Protein AF-A0A2N0PWG5-F1 (afdb_monomer)

Radius of gyration: 35.96 Å; Cα contacts (8 Å, |Δi|>4): 85; chains: 1; bounding box: 76×93×32 Å

Mean predicted aligned error: 18.16 Å

Secondary structure (DSSP, 8-state):
-----S---HHHHHHHHHHHHHHHHHHHHHS----EEEEE-TTT--EEEEEHHHH--PPTTTTSGGG-----S--SPPPPHHHHHHHHHHHHHHHH-GGG---HHHHHHHHHHHHHTTSS-GGG---HHHHHHHHHHHHHHHHHHHHHHHHHHTT-

Nearest PDB structures (foldseek):
  9c3i-assembly1_S  TM=2.942E-01  e=3.162E+00  Homo sapiens
  5ofa-assembly1_B  TM=2.239E-01  e=2.781E+00  Homo sapiens

Foldseek 3Di:
DPDDDDDPDVVVVVVVVVVVVVVVVVVVVPDDPQPQDFDQDPPPRDTDRDRVCVVPVDPPCCVPPVNDDPDPPDPDDDQDPQLVVLLVVQCVQCVVPVVSRDQLVNSLVVVVVCCVVVVDPPVNRDDSVVSVVVSVVVVVVVVVVVVVVVVVVVVD

pLDDT: mean 79.68, std 16.58, range [40.53, 97.75]

Solvent-accessible surface area (backbone atoms only — not comparable to full-atom values): 9615 Å² total; per-residue (Å²): 139,81,88,82,74,90,78,81,53,72,67,58,56,51,54,53,51,52,52,52,51,52,52,54,52,54,53,59,69,71,48,71,85,72,69,62,45,78,49,72,46,90,88,72,82,50,78,47,85,41,58,44,62,77,80,48,80,62,65,90,54,66,88,35,76,91,60,54,77,76,67,79,82,69,91,59,90,71,79,48,71,66,61,51,52,52,53,48,52,46,54,48,44,21,70,78,35,73,90,55,47,62,49,43,64,51,53,39,54,53,46,52,48,38,26,73,74,61,78,41,60,68,92,58,61,66,54,47,69,59,44,44,52,47,52,55,49,52,55,48,52,54,51,52,51,53,52,51,53,53,55,57,60,77,75,110

Organism: NCBI:txid588596

Structure (mmCIF, N/CA/C/O backbone):
data_AF-A0A2N0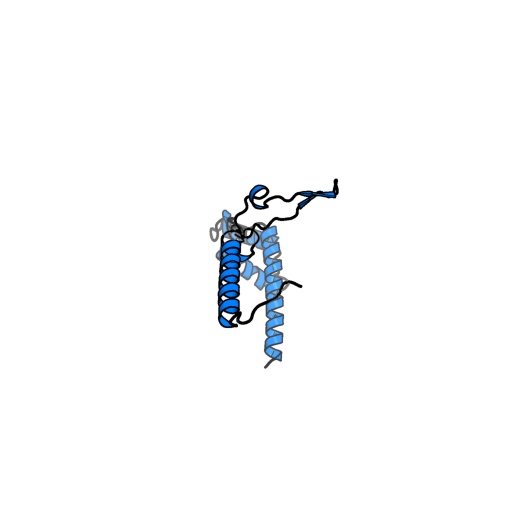PWG5-F1
#
_entry.id   AF-A0A2N0PWG5-F1
#
loop_
_atom_site.group_PDB
_atom_site.id
_atom_site.type_symbol
_atom_site.label_atom_id
_atom_site.label_alt_id
_atom_site.label_comp_id
_atom_site.label_asym_id
_atom_site.label_entity_id
_atom_site.label_seq_id
_atom_site.pdbx_PDB_ins_code
_atom_site.Cartn_x
_atom_site.Cartn_y
_atom_site.Cartn_z
_atom_site.occupancy
_atom_site.B_iso_or_equiv
_atom_site.auth_seq_id
_atom_site.auth_comp_id
_atom_site.auth_asym_id
_atom_site.auth_atom_id
_atom_site.pdbx_PDB_model_num
ATOM 1 N N . GLY A 1 1 ? 49.469 75.740 -4.454 1.00 40.78 1 GLY A N 1
ATOM 2 C CA . GLY A 1 1 ? 50.695 75.490 -3.688 1.00 40.78 1 GLY A CA 1
ATOM 3 C C . GLY A 1 1 ? 50.375 75.665 -2.229 1.00 40.78 1 GLY A C 1
ATOM 4 O O . GLY A 1 1 ? 50.130 76.785 -1.815 1.00 40.78 1 GLY A O 1
ATOM 5 N N . ILE A 1 2 ? 50.298 74.550 -1.509 1.00 43.41 2 ILE A N 1
ATOM 6 C CA . ILE A 1 2 ? 50.500 74.474 -0.063 1.00 43.41 2 ILE A CA 1
ATOM 7 C C . ILE A 1 2 ? 51.856 73.775 0.050 1.00 43.41 2 ILE A C 1
ATOM 9 O O . ILE A 1 2 ? 52.044 72.720 -0.557 1.00 43.41 2 ILE A O 1
ATOM 13 N N . GLU A 1 3 ? 52.824 74.417 0.690 1.00 40.53 3 GLU A N 1
ATOM 14 C CA . GLU A 1 3 ? 54.191 73.913 0.816 1.00 40.53 3 GLU A CA 1
ATOM 15 C C . GLU A 1 3 ? 54.221 72.755 1.820 1.00 40.53 3 GLU A C 1
ATOM 17 O O . GLU A 1 3 ? 53.940 72.945 3.002 1.00 40.53 3 GLU A O 1
ATOM 22 N N . LEU A 1 4 ? 54.545 71.544 1.358 1.00 48.62 4 LEU A N 1
ATOM 23 C CA . LEU A 1 4 ? 54.766 70.400 2.241 1.00 48.62 4 LEU A CA 1
ATOM 24 C C . LEU A 1 4 ? 56.249 70.333 2.608 1.00 48.62 4 LEU A C 1
ATOM 26 O O . LEU A 1 4 ? 57.096 69.880 1.838 1.00 48.62 4 LEU A O 1
ATOM 30 N N . ASN A 1 5 ? 56.532 70.845 3.802 1.00 50.59 5 ASN A N 1
ATOM 31 C CA . ASN A 1 5 ? 57.793 70.703 4.513 1.00 50.59 5 ASN A CA 1
ATOM 32 C C . ASN A 1 5 ? 58.100 69.213 4.770 1.00 50.59 5 ASN A C 1
ATOM 34 O O . ASN A 1 5 ? 57.204 68.402 5.000 1.00 50.59 5 ASN A O 1
ATOM 38 N N . GLY A 1 6 ? 59.381 68.857 4.704 1.00 54.62 6 GLY A N 1
ATOM 39 C CA . GLY A 1 6 ? 59.865 67.487 4.779 1.00 54.62 6 GLY A CA 1
ATOM 40 C C . GLY A 1 6 ? 59.578 66.789 6.111 1.00 54.62 6 GLY A C 1
ATOM 41 O O . GLY A 1 6 ? 59.698 67.381 7.182 1.00 54.62 6 GLY A O 1
ATOM 42 N N . LYS A 1 7 ? 59.345 65.473 5.983 1.00 58.28 7 LYS A N 1
ATOM 43 C CA . LYS A 1 7 ? 59.112 64.438 7.010 1.00 58.28 7 LYS A CA 1
ATOM 44 C C . LYS A 1 7 ? 57.651 64.216 7.414 1.00 58.28 7 LYS A C 1
ATOM 46 O O . LYS A 1 7 ? 57.307 64.338 8.581 1.00 58.28 7 LYS A O 1
ATOM 51 N N . GLU A 1 8 ? 56.845 63.696 6.494 1.00 57.09 8 GLU A N 1
ATOM 52 C CA . GLU A 1 8 ? 55.840 62.705 6.894 1.00 57.09 8 GLU A CA 1
ATOM 53 C C . GLU A 1 8 ? 56.506 61.329 6.836 1.00 57.09 8 GLU A C 1
ATOM 55 O O . GLU A 1 8 ? 56.817 60.780 5.775 1.00 57.09 8 GLU A O 1
ATOM 60 N N . ASN A 1 9 ? 56.851 60.817 8.013 1.00 65.00 9 ASN A N 1
ATOM 61 C CA . ASN A 1 9 ? 57.484 59.519 8.165 1.00 65.00 9 ASN A CA 1
ATOM 62 C C . ASN A 1 9 ? 56.472 58.467 7.681 1.00 65.00 9 ASN A C 1
ATOM 64 O O . ASN A 1 9 ? 55.356 58.434 8.191 1.00 65.00 9 ASN A O 1
ATOM 68 N N . LYS A 1 10 ? 56.817 57.603 6.715 1.00 67.50 10 LYS A N 1
ATOM 69 C CA . LYS A 1 10 ? 55.884 56.590 6.165 1.00 67.50 10 LYS A CA 1
ATOM 70 C C . LYS A 1 10 ? 55.142 55.796 7.253 1.00 67.50 10 LYS A C 1
ATOM 72 O O . LYS A 1 10 ? 53.994 55.418 7.053 1.00 67.50 10 LYS A O 1
ATOM 77 N N . GLY A 1 11 ? 55.783 55.577 8.404 1.00 71.50 11 GLY A N 1
ATOM 78 C CA . GLY A 1 11 ? 55.169 54.923 9.561 1.00 71.50 11 GLY A CA 1
ATOM 79 C C . GLY A 1 11 ? 53.990 55.688 10.173 1.00 71.50 11 GLY A C 1
ATOM 80 O O . GLY A 1 11 ? 53.034 55.068 10.615 1.00 71.50 11 GLY A O 1
ATOM 81 N N . GLU A 1 12 ? 53.999 57.018 10.153 1.00 78.44 12 GLU A N 1
ATOM 82 C CA . GLU A 1 12 ? 52.925 57.846 10.713 1.00 78.44 12 GLU A CA 1
ATOM 83 C C . GLU A 1 12 ? 51.670 57.823 9.830 1.00 78.44 12 GLU A C 1
ATOM 85 O O . GLU A 1 12 ? 50.551 57.712 10.331 1.00 78.44 12 GLU A O 1
ATOM 90 N N . LEU A 1 13 ? 51.859 57.793 8.506 1.00 80.12 13 LEU A N 1
ATOM 91 C CA . LEU A 1 13 ? 50.783 57.549 7.541 1.00 80.12 13 LEU A CA 1
ATOM 92 C C . LEU A 1 13 ? 50.146 56.168 7.729 1.00 80.12 13 LEU A C 1
ATOM 94 O O . LEU A 1 13 ? 48.922 56.066 7.727 1.00 80.12 13 LEU A O 1
ATOM 98 N N . VAL A 1 14 ? 50.951 55.119 7.934 1.00 81.00 14 VAL A N 1
ATOM 99 C CA . VAL A 1 14 ? 50.435 53.760 8.183 1.00 81.00 14 VAL A CA 1
ATOM 100 C C . VAL A 1 14 ? 49.609 53.718 9.468 1.00 81.00 14 VAL A C 1
ATOM 102 O O . VAL A 1 14 ? 48.482 53.233 9.441 1.00 81.00 14 VAL A O 1
ATOM 105 N N . ILE A 1 15 ? 50.106 54.311 10.558 1.00 85.50 15 ILE A N 1
ATOM 106 C CA . ILE A 1 15 ? 49.380 54.366 11.836 1.00 85.50 15 ILE A CA 1
ATOM 107 C C . ILE A 1 15 ? 48.049 55.116 11.688 1.00 85.50 15 ILE A C 1
ATOM 109 O O . ILE A 1 15 ? 47.034 54.707 12.256 1.00 85.50 15 ILE A O 1
ATOM 113 N N . ASN A 1 16 ? 48.026 56.214 10.930 1.00 86.44 16 ASN A N 1
ATOM 114 C CA . ASN A 1 16 ? 46.798 56.973 10.700 1.00 86.44 16 ASN A CA 1
ATOM 115 C C . ASN A 1 16 ? 45.796 56.192 9.839 1.00 86.44 16 ASN A C 1
ATOM 117 O O . ASN A 1 16 ? 44.606 56.188 10.153 1.00 86.44 16 ASN A O 1
ATOM 121 N N . LEU A 1 17 ? 46.268 55.475 8.816 1.00 87.12 17 LEU A N 1
ATOM 122 C CA . LEU A 1 17 ? 45.427 54.603 7.994 1.00 87.12 17 LEU A CA 1
ATOM 123 C C . LEU A 1 17 ? 44.852 53.432 8.802 1.00 87.12 17 LEU A C 1
ATOM 125 O O . LEU A 1 17 ? 43.668 53.134 8.673 1.00 87.12 17 LEU A O 1
ATOM 129 N N . GLU A 1 18 ? 45.642 52.805 9.675 1.00 86.44 18 GLU A N 1
ATOM 130 C CA . GLU A 1 18 ? 45.179 51.724 10.557 1.00 86.44 18 GLU A CA 1
ATOM 131 C C . GLU A 1 18 ? 44.139 52.211 11.567 1.00 86.44 18 GLU A C 1
ATOM 133 O O . GLU A 1 18 ? 43.126 51.545 11.793 1.00 86.44 18 GLU A O 1
ATOM 138 N N . LYS A 1 19 ? 44.342 53.399 12.149 1.00 90.19 19 LYS A N 1
ATOM 139 C CA . LYS A 1 19 ? 43.347 54.023 13.032 1.00 90.19 19 LYS A CA 1
ATOM 140 C C . LYS A 1 19 ? 42.032 54.269 12.302 1.00 90.19 19 LYS A C 1
ATOM 142 O O . LYS A 1 19 ? 40.975 53.995 12.868 1.00 90.19 19 LYS A O 1
ATOM 147 N N . GLU A 1 20 ? 42.086 54.749 11.065 1.00 89.38 20 GLU A N 1
ATOM 148 C CA . GLU A 1 20 ? 40.875 55.048 10.305 1.00 89.38 20 GLU A CA 1
ATOM 149 C C . GLU A 1 20 ? 40.167 53.789 9.802 1.00 89.38 20 GLU A C 1
ATOM 151 O O . GLU A 1 20 ? 38.939 53.715 9.860 1.00 89.38 20 GLU A O 1
ATOM 156 N N . LEU A 1 21 ? 40.925 52.750 9.440 1.00 85.06 21 LEU A N 1
ATOM 157 C CA . LEU A 1 21 ? 40.377 51.434 9.124 1.00 85.06 21 LEU A CA 1
ATOM 158 C C . LEU A 1 21 ? 39.669 50.815 10.337 1.00 85.06 21 LEU A C 1
ATOM 160 O O . LEU A 1 21 ? 38.553 50.317 10.205 1.00 85.06 21 LEU A O 1
ATOM 164 N N . ASN A 1 22 ? 40.261 50.904 11.531 1.00 85.06 22 ASN A N 1
ATOM 165 C CA . ASN A 1 22 ? 39.638 50.399 12.756 1.00 85.06 22 ASN A CA 1
ATOM 166 C C . ASN A 1 22 ? 38.362 51.169 13.120 1.00 85.06 22 ASN A C 1
ATOM 168 O O . ASN A 1 22 ? 37.370 50.558 13.516 1.00 85.06 22 ASN A O 1
ATOM 172 N N . LYS A 1 23 ? 38.339 52.496 12.931 1.00 85.06 23 LYS A N 1
ATOM 173 C CA . LYS A 1 23 ? 37.104 53.278 13.097 1.00 85.06 23 LYS A CA 1
ATOM 174 C C . LYS A 1 23 ? 36.023 52.846 12.106 1.00 85.06 23 LYS A C 1
ATOM 176 O O . LYS A 1 23 ? 34.866 52.745 12.499 1.00 85.06 23 LYS A O 1
ATOM 181 N N . GLU A 1 24 ? 36.368 52.589 10.844 1.00 78.88 24 GLU A N 1
ATOM 182 C CA . GLU A 1 24 ? 35.420 52.102 9.831 1.00 78.88 24 GLU A CA 1
ATOM 183 C C . GLU A 1 24 ? 34.836 50.733 10.205 1.00 78.88 24 GLU A C 1
ATOM 185 O O . GLU A 1 24 ? 33.627 50.525 10.102 1.00 78.88 24 GLU A O 1
ATOM 190 N N . VAL A 1 25 ? 35.685 49.810 10.670 1.00 77.81 25 VAL A N 1
ATOM 191 C CA . VAL A 1 25 ? 35.271 48.471 11.114 1.00 77.81 25 VAL A CA 1
ATOM 192 C C . VAL A 1 25 ? 34.298 48.565 12.287 1.00 77.81 25 VAL A C 1
ATOM 194 O O . VAL A 1 25 ? 33.244 47.932 12.249 1.00 77.81 25 VAL A O 1
ATOM 197 N N . GLU A 1 26 ? 34.587 49.396 13.290 1.00 76.00 26 GLU A N 1
ATOM 198 C CA . GLU A 1 26 ? 33.692 49.563 14.440 1.00 76.00 26 GLU A CA 1
ATOM 199 C C . GLU A 1 26 ? 32.378 50.272 14.068 1.00 76.00 26 GLU A C 1
ATOM 201 O O . GLU A 1 26 ? 31.322 49.883 14.568 1.00 76.00 26 GLU A O 1
ATOM 206 N N . ARG A 1 27 ? 32.381 51.224 13.117 1.00 71.06 27 ARG A N 1
ATOM 207 C CA . ARG A 1 27 ? 31.125 51.791 12.584 1.00 71.06 27 ARG A CA 1
ATOM 208 C C . ARG A 1 27 ? 30.267 50.733 11.890 1.00 71.06 27 ARG A C 1
ATOM 210 O O . ARG A 1 27 ? 29.064 50.686 12.118 1.00 71.06 27 ARG A O 1
ATOM 217 N N . LYS A 1 28 ? 30.872 49.850 11.091 1.00 65.12 28 LYS A N 1
ATOM 218 C CA . LYS A 1 28 ? 30.151 48.756 10.412 1.00 65.12 28 LYS A CA 1
ATOM 219 C C . LYS A 1 28 ? 29.656 47.665 11.361 1.00 65.12 28 LYS A C 1
ATOM 221 O O . LYS A 1 28 ? 28.709 46.968 11.030 1.00 65.12 28 LYS A O 1
ATOM 226 N N . LYS A 1 29 ? 30.281 47.515 12.528 1.00 63.75 29 LYS A N 1
ATOM 227 C CA . LYS A 1 29 ? 29.881 46.554 13.566 1.00 63.75 29 LYS A CA 1
ATOM 228 C C . LYS A 1 29 ? 28.681 47.038 14.386 1.00 63.75 29 LYS A C 1
ATOM 230 O O . LYS A 1 29 ? 27.940 46.218 14.922 1.00 63.75 29 LYS A O 1
ATOM 235 N N . LEU A 1 30 ? 28.510 48.359 14.490 1.00 53.59 30 LEU A N 1
ATOM 236 C CA . LEU A 1 30 ? 27.404 49.016 15.194 1.00 53.59 30 LEU A CA 1
ATOM 237 C C . LEU A 1 30 ? 26.169 49.246 14.316 1.00 53.59 30 LEU A C 1
ATOM 239 O O . LEU A 1 30 ? 25.075 49.378 14.855 1.00 53.59 30 LEU A O 1
ATOM 243 N N . GLU A 1 31 ? 26.323 49.256 12.994 1.00 52.75 31 GLU A N 1
ATOM 244 C CA . GLU A 1 31 ? 25.198 49.214 12.063 1.00 52.75 31 GLU A CA 1
ATOM 245 C C . GLU A 1 31 ? 24.773 47.749 11.883 1.00 52.75 31 GLU A C 1
ATOM 247 O O . GLU A 1 31 ? 25.449 47.010 11.162 1.00 52.75 31 GLU A O 1
ATOM 252 N N . PRO A 1 32 ? 23.685 47.266 12.521 1.00 54.38 32 PRO A N 1
ATOM 253 C CA . PRO A 1 32 ? 23.144 45.971 12.140 1.00 54.38 32 PRO A CA 1
ATOM 254 C C . PRO A 1 32 ? 22.854 46.036 10.643 1.00 54.38 32 PRO A C 1
ATOM 256 O O . PRO A 1 32 ? 22.245 47.007 10.195 1.00 54.38 32 PRO A O 1
ATOM 259 N N . GLU A 1 33 ? 23.287 45.033 9.874 1.00 53.91 33 GLU A N 1
ATOM 260 C CA . GLU A 1 33 ? 22.919 44.882 8.465 1.00 53.91 33 GLU A CA 1
ATOM 261 C C . GLU A 1 33 ? 21.388 44.861 8.369 1.00 53.91 33 GLU A C 1
ATOM 263 O O . GLU A 1 33 ? 20.723 43.82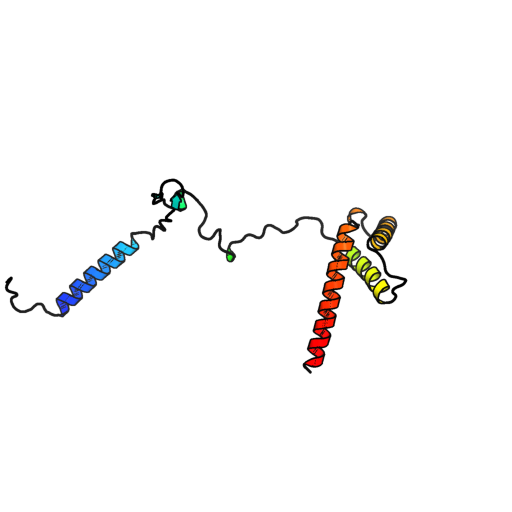7 8.478 1.00 53.91 33 GLU A O 1
ATOM 268 N N . ARG A 1 34 ? 20.793 46.048 8.248 1.00 51.84 34 ARG A N 1
ATOM 269 C CA . ARG A 1 34 ? 19.372 46.225 8.037 1.00 51.84 34 ARG A CA 1
ATOM 270 C C . ARG A 1 34 ? 19.160 45.740 6.621 1.00 51.84 34 ARG A C 1
ATOM 272 O O . ARG A 1 34 ? 19.483 46.437 5.661 1.00 51.84 34 ARG A O 1
ATOM 279 N N . ILE A 1 35 ? 18.660 44.517 6.492 1.00 50.84 35 ILE A N 1
ATOM 280 C CA . ILE A 1 35 ? 18.144 44.011 5.227 1.00 50.84 35 ILE A CA 1
ATOM 281 C C . ILE A 1 35 ? 16.914 44.866 4.909 1.00 50.84 35 ILE A C 1
ATOM 283 O O . ILE A 1 35 ? 15.785 44.531 5.262 1.00 50.84 35 ILE A O 1
ATOM 287 N N . VAL A 1 36 ? 17.145 46.030 4.303 1.00 50.62 36 VAL A N 1
ATOM 288 C CA . VAL A 1 36 ? 16.088 46.874 3.756 1.00 50.62 36 VAL A CA 1
ATOM 289 C C . VAL A 1 36 ? 15.613 46.161 2.502 1.00 50.62 36 VAL A C 1
ATOM 291 O O . VAL A 1 36 ? 16.205 46.290 1.430 1.00 50.62 36 VAL A O 1
ATOM 294 N N . GLY A 1 37 ? 14.576 45.344 2.650 1.00 55.53 37 GLY A N 1
ATOM 295 C CA . GLY A 1 37 ? 13.868 44.802 1.503 1.00 55.53 37 GLY A CA 1
ATOM 296 C C . GLY A 1 37 ? 13.222 45.954 0.752 1.00 55.53 37 GLY A C 1
ATOM 297 O O . GLY A 1 37 ? 12.494 46.760 1.329 1.00 55.53 37 GLY A O 1
ATOM 298 N N . VAL A 1 38 ? 13.517 46.057 -0.537 1.00 54.12 38 VAL A N 1
ATOM 299 C CA . VAL A 1 38 ? 12.832 47.001 -1.411 1.00 54.12 38 VAL A CA 1
ATOM 300 C C . VAL A 1 38 ? 11.517 46.354 -1.831 1.00 54.12 38 VAL A C 1
ATOM 302 O O . VAL A 1 38 ? 11.520 45.407 -2.616 1.00 54.12 38 VAL A O 1
ATOM 305 N N . LEU A 1 39 ? 10.399 46.845 -1.294 1.00 53.94 39 LEU A N 1
ATOM 306 C CA . LEU A 1 39 ? 9.072 46.503 -1.795 1.00 53.94 39 LEU A CA 1
ATOM 307 C C . LEU A 1 39 ? 8.706 47.526 -2.876 1.00 53.94 39 LEU A C 1
ATOM 309 O O . LEU A 1 39 ? 8.676 48.730 -2.615 1.00 53.94 39 LEU A O 1
ATOM 313 N N . VAL A 1 40 ? 8.469 47.058 -4.100 1.00 55.69 40 VAL A N 1
ATOM 314 C CA . VAL A 1 40 ? 8.021 47.916 -5.202 1.00 55.69 40 VAL A CA 1
ATOM 315 C C . VAL A 1 40 ? 6.503 47.819 -5.285 1.00 55.69 40 VAL A C 1
ATOM 317 O O . VAL A 1 40 ? 5.972 46.749 -5.583 1.00 55.69 40 VAL A O 1
ATOM 320 N N . ASP A 1 41 ? 5.804 48.923 -5.022 1.00 52.88 41 ASP A N 1
ATOM 321 C CA . ASP A 1 41 ? 4.373 49.020 -5.306 1.00 52.88 41 ASP A CA 1
ATOM 322 C C . ASP A 1 41 ? 4.180 49.160 -6.824 1.00 52.88 41 ASP A C 1
ATOM 324 O O . ASP A 1 41 ? 4.552 50.168 -7.433 1.00 52.88 41 ASP A O 1
ATOM 328 N N . VAL A 1 42 ? 3.614 48.119 -7.440 1.00 58.50 42 VAL A N 1
ATOM 329 C CA . VAL A 1 42 ? 3.400 48.007 -8.892 1.00 58.50 42 VAL A CA 1
ATOM 330 C C . VAL A 1 42 ? 2.430 49.076 -9.415 1.00 58.50 42 VAL A C 1
ATOM 332 O O . VAL A 1 42 ? 2.399 49.335 -10.616 1.00 58.50 42 VAL A O 1
ATOM 335 N N . THR A 1 43 ? 1.664 49.736 -8.541 1.00 55.00 43 THR A N 1
ATOM 336 C CA . THR A 1 43 ? 0.638 50.703 -8.954 1.00 55.00 43 THR A CA 1
ATOM 337 C C . THR A 1 43 ? 1.094 52.161 -8.948 1.00 55.00 43 THR A C 1
ATOM 339 O O . THR A 1 43 ? 0.503 52.961 -9.670 1.00 55.00 43 THR A O 1
ATOM 342 N N . ASN A 1 44 ? 2.154 52.519 -8.209 1.00 59.38 44 ASN A N 1
ATOM 343 C CA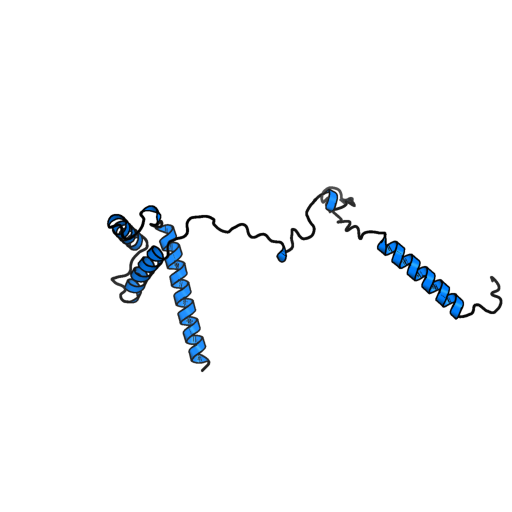 . ASN A 1 44 ? 2.533 53.929 -8.029 1.00 59.38 44 ASN A CA 1
ATOM 344 C C . ASN A 1 44 ? 4.031 54.242 -8.200 1.00 59.38 44 ASN A C 1
ATOM 346 O O . ASN A 1 44 ? 4.465 55.355 -7.911 1.00 59.38 44 ASN A O 1
ATOM 350 N N . SER A 1 45 ? 4.836 53.283 -8.678 1.00 55.38 45 SER A N 1
ATOM 351 C CA . SER A 1 45 ? 6.281 53.449 -8.949 1.00 55.38 45 SER A CA 1
ATOM 352 C C . SER A 1 45 ? 7.097 54.033 -7.779 1.00 55.38 45 SER A C 1
ATOM 354 O O . SER A 1 45 ? 8.173 54.596 -7.985 1.00 55.38 45 SER A O 1
ATOM 356 N N . GLN A 1 46 ? 6.598 53.922 -6.546 1.00 55.41 46 GLN A N 1
ATOM 357 C CA . GLN A 1 46 ? 7.230 54.482 -5.357 1.00 55.41 46 GLN A CA 1
ATOM 358 C C . GLN A 1 46 ? 7.982 53.384 -4.608 1.00 55.41 46 GLN A C 1
ATOM 360 O O . GLN A 1 46 ? 7.409 52.387 -4.172 1.00 55.41 46 GLN A O 1
ATOM 365 N N . THR A 1 47 ? 9.292 53.574 -4.467 1.00 52.62 47 THR A N 1
ATOM 366 C CA . THR A 1 47 ? 10.169 52.677 -3.713 1.00 52.62 47 THR A CA 1
ATOM 367 C C . THR A 1 47 ? 9.989 52.939 -2.221 1.00 52.62 47 THR A C 1
ATOM 369 O O . THR A 1 47 ? 10.555 53.895 -1.685 1.00 52.62 47 THR A O 1
ATOM 372 N N . ILE A 1 48 ? 9.220 52.095 -1.534 1.00 59.00 48 ILE A N 1
ATOM 373 C CA . ILE A 1 48 ? 9.081 52.170 -0.077 1.00 59.00 48 ILE A CA 1
ATOM 374 C C . ILE A 1 48 ? 10.241 51.387 0.541 1.00 59.00 48 ILE A C 1
ATOM 376 O O . ILE A 1 48 ? 10.355 50.171 0.387 1.00 59.00 48 ILE A O 1
ATOM 380 N N . ARG A 1 49 ? 11.136 52.094 1.239 1.00 58.06 49 ARG A N 1
ATOM 381 C CA . ARG A 1 49 ? 12.134 51.461 2.107 1.00 58.06 49 ARG A CA 1
ATOM 382 C C . ARG A 1 49 ? 11.429 51.058 3.398 1.00 58.06 49 ARG A C 1
ATOM 384 O O . ARG A 1 49 ? 11.220 51.903 4.261 1.00 58.06 49 ARG A O 1
ATOM 391 N N . CYS A 1 50 ? 11.049 49.794 3.520 1.00 60.56 50 CYS A N 1
ATOM 392 C CA . CYS A 1 50 ? 10.461 49.245 4.738 1.00 60.56 50 CYS A CA 1
ATOM 393 C C . CYS A 1 50 ? 11.399 48.211 5.364 1.00 60.56 50 CYS A C 1
ATOM 395 O O . CYS A 1 50 ? 12.069 47.450 4.661 1.00 60.56 50 CYS A O 1
ATOM 397 N N . ASP A 1 51 ? 11.446 48.176 6.694 1.00 63.19 51 ASP A N 1
ATOM 398 C CA . ASP A 1 51 ? 12.106 47.088 7.407 1.00 63.19 51 ASP A CA 1
ATOM 399 C C . ASP A 1 51 ? 11.232 45.836 7.251 1.00 63.19 51 ASP A C 1
ATOM 401 O O . ASP A 1 51 ? 10.091 45.789 7.711 1.00 63.19 51 ASP A O 1
ATOM 405 N N . VAL A 1 52 ? 11.739 44.818 6.552 1.00 61.72 52 VAL A N 1
ATOM 406 C CA . VAL A 1 52 ? 10.982 43.585 6.266 1.00 61.72 52 VAL A CA 1
ATOM 407 C C . VAL A 1 52 ? 10.524 42.910 7.559 1.00 61.72 52 VAL A C 1
ATOM 409 O O . VAL A 1 52 ? 9.485 42.256 7.559 1.00 61.72 52 VAL A O 1
ATOM 412 N N . LYS A 1 53 ? 11.245 43.115 8.671 1.00 62.53 53 LYS A N 1
ATOM 413 C CA . LYS A 1 53 ? 10.871 42.595 9.992 1.00 62.53 53 LYS A CA 1
ATOM 414 C C . LYS A 1 53 ? 9.611 43.249 10.564 1.00 62.53 53 LYS A C 1
ATOM 416 O O . LYS A 1 53 ? 8.917 42.603 11.343 1.00 62.53 53 LYS A O 1
ATOM 421 N N . GLU A 1 54 ? 9.312 44.493 10.189 1.00 66.3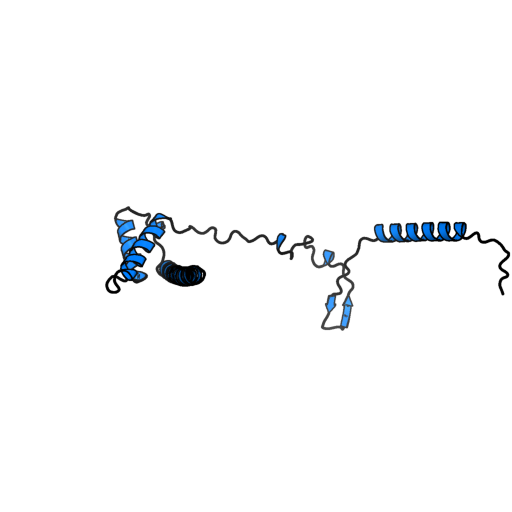1 54 GLU A N 1
ATOM 422 C CA . GLU A 1 54 ? 8.084 45.187 10.599 1.00 66.31 54 GLU A CA 1
ATOM 423 C C . GLU A 1 54 ? 6.880 44.728 9.770 1.00 66.31 54 GLU A C 1
ATOM 425 O O . GLU A 1 54 ? 5.796 44.531 10.311 1.00 66.31 54 GLU A O 1
ATOM 430 N N . VAL A 1 55 ? 7.075 44.511 8.464 1.00 67.44 55 VAL A N 1
ATOM 431 C CA . VAL A 1 55 ? 5.999 44.088 7.548 1.00 67.44 55 VAL A CA 1
ATOM 432 C C . VAL A 1 55 ? 5.688 42.594 7.692 1.00 67.44 55 VAL A C 1
ATOM 434 O O . VAL A 1 55 ? 4.532 42.179 7.634 1.00 67.44 55 VAL A O 1
ATOM 437 N N . TYR A 1 56 ? 6.719 41.777 7.912 1.00 66.25 56 TYR A N 1
ATOM 438 C CA . TYR A 1 56 ? 6.632 40.328 8.041 1.00 66.25 56 TYR A CA 1
ATOM 439 C C . TYR A 1 56 ? 7.468 39.887 9.249 1.00 66.25 56 TYR A C 1
ATOM 441 O O . TYR A 1 56 ? 8.655 39.585 9.090 1.00 66.25 56 TYR A O 1
ATOM 449 N N . PRO A 1 57 ? 6.875 39.814 10.458 1.00 71.06 57 PRO A N 1
ATOM 450 C CA . PRO A 1 57 ? 7.570 39.452 11.698 1.00 71.06 57 PRO A CA 1
ATOM 451 C C . PRO A 1 57 ? 7.834 37.941 11.764 1.00 71.06 57 PRO A C 1
ATOM 453 O O . PRO A 1 57 ? 7.393 37.220 12.659 1.00 71.06 57 PRO A O 1
ATOM 456 N N . LEU A 1 58 ? 8.511 37.430 10.746 1.00 72.81 58 LEU A N 1
ATOM 457 C CA . LEU A 1 58 ? 8.796 36.026 10.549 1.00 72.81 58 LEU A CA 1
ATOM 458 C C . LEU A 1 58 ? 10.162 35.737 11.141 1.00 72.81 58 LEU A C 1
ATOM 460 O O . LEU A 1 58 ? 11.115 36.489 10.936 1.00 72.81 58 LEU A O 1
ATOM 464 N N . GLN A 1 59 ? 10.260 34.638 11.883 1.00 73.31 59 GLN A N 1
ATOM 465 C CA . GLN A 1 59 ? 11.545 34.205 12.414 1.00 73.31 59 GLN A CA 1
ATOM 466 C C . GLN A 1 59 ? 12.521 33.990 11.254 1.00 73.31 59 GLN A C 1
ATOM 468 O O . GLN A 1 59 ? 12.157 33.426 10.214 1.00 73.31 59 GLN A O 1
ATOM 473 N N . ILE A 1 60 ? 13.758 34.459 11.436 1.00 73.81 60 ILE A N 1
ATOM 474 C CA . ILE A 1 60 ? 14.824 34.285 10.450 1.00 73.81 60 ILE A CA 1
ATOM 475 C C . ILE A 1 60 ? 14.926 32.795 10.134 1.00 73.81 60 ILE A C 1
ATOM 477 O O . ILE A 1 60 ? 15.014 31.956 11.028 1.00 73.81 60 ILE A O 1
ATOM 481 N N . GLY A 1 61 ? 14.858 32.472 8.847 1.00 77.38 61 GLY A N 1
ATOM 482 C CA . GLY A 1 61 ? 14.929 31.096 8.385 1.00 77.38 61 GLY A CA 1
ATOM 483 C C . GLY A 1 61 ? 13.596 30.352 8.294 1.00 77.38 61 GLY A C 1
ATOM 484 O O . GLY A 1 61 ? 13.639 29.157 8.027 1.00 77.38 61 GLY A O 1
ATOM 485 N N . TRP A 1 62 ? 12.425 30.997 8.432 1.00 77.75 62 TRP A N 1
ATOM 486 C CA . TRP A 1 62 ? 11.132 30.304 8.248 1.00 77.75 62 TRP A CA 1
ATOM 487 C C . TRP A 1 62 ? 10.983 29.661 6.852 1.00 77.75 62 TRP A C 1
ATOM 489 O O . TRP A 1 62 ? 10.410 28.582 6.717 1.00 77.75 62 TRP A O 1
ATOM 499 N N . ALA A 1 63 ? 11.558 30.266 5.811 1.00 80.12 63 ALA A N 1
ATOM 500 C CA . ALA A 1 63 ? 11.542 29.706 4.458 1.00 80.12 63 ALA A CA 1
ATOM 501 C C . ALA A 1 63 ? 12.695 28.721 4.171 1.00 80.12 63 ALA A C 1
ATOM 503 O O . ALA A 1 63 ? 12.770 28.177 3.068 1.00 80.12 63 ALA A O 1
ATOM 504 N N . LEU A 1 64 ? 13.608 28.489 5.124 1.00 84.88 64 LEU A N 1
ATOM 505 C CA . LEU A 1 64 ? 14.706 27.547 4.920 1.00 84.88 64 LEU A CA 1
ATOM 506 C C . LEU A 1 64 ? 14.188 26.117 5.019 1.00 84.88 64 LEU A C 1
ATOM 508 O O . LEU A 1 64 ? 13.458 25.752 5.940 1.00 84.88 64 LEU A O 1
ATOM 512 N N . LYS A 1 65 ? 14.624 25.283 4.075 1.00 81.19 65 LYS A N 1
ATOM 513 C CA . LYS A 1 65 ? 14.247 23.868 4.006 1.00 81.19 65 LYS A CA 1
ATOM 514 C C . LYS A 1 65 ? 14.615 23.100 5.279 1.00 81.19 65 LYS A C 1
ATOM 516 O O . LYS A 1 65 ? 13.880 22.205 5.676 1.00 81.19 65 LYS A O 1
ATOM 521 N N . GLU A 1 66 ? 15.714 23.469 5.933 1.00 79.06 66 GLU A N 1
ATOM 522 C CA . GLU A 1 66 ? 16.138 22.886 7.215 1.00 79.06 66 GLU A CA 1
ATOM 523 C C . GLU A 1 66 ? 15.154 23.173 8.363 1.00 79.06 66 GLU A C 1
ATOM 525 O O . GLU A 1 66 ? 14.969 22.339 9.244 1.00 79.06 66 GLU A O 1
ATOM 530 N N . ASN A 1 67 ? 14.458 24.312 8.308 1.00 78.88 67 ASN A N 1
ATOM 531 C CA . ASN A 1 67 ? 13.475 24.740 9.304 1.00 78.88 67 ASN A CA 1
ATOM 532 C C . ASN A 1 67 ? 12.040 24.372 8.903 1.00 78.88 67 ASN A C 1
ATOM 534 O O . ASN A 1 67 ? 11.082 24.692 9.616 1.00 78.88 67 ASN A O 1
ATOM 538 N N . GLN A 1 68 ? 11.870 23.683 7.769 1.00 79.88 68 GLN A N 1
ATOM 539 C CA . GLN A 1 68 ? 10.578 23.191 7.329 1.00 79.88 68 GLN A CA 1
ATOM 540 C C . GLN A 1 68 ? 10.090 22.113 8.299 1.00 79.88 68 GLN A C 1
ATOM 542 O O . GLN A 1 68 ? 10.478 20.946 8.240 1.00 79.88 68 GLN A O 1
ATOM 547 N N . LYS A 1 69 ? 9.157 22.489 9.174 1.00 76.00 69 LYS A N 1
ATOM 548 C CA . LYS A 1 69 ? 8.386 21.521 9.949 1.00 76.00 69 LYS A CA 1
ATOM 549 C C . LYS A 1 69 ? 7.432 20.823 8.988 1.00 76.00 69 LYS A C 1
ATOM 551 O O . LYS A 1 69 ? 6.369 21.350 8.668 1.00 76.00 69 LYS A O 1
ATOM 556 N N . PHE A 1 70 ? 7.800 19.635 8.512 1.00 68.81 70 PHE A N 1
ATOM 557 C CA . PHE A 1 70 ? 6.814 18.739 7.921 1.00 68.81 70 PHE A CA 1
ATOM 558 C C . PHE A 1 70 ? 5.747 18.505 8.989 1.00 68.81 70 PHE A C 1
ATOM 560 O O . PHE A 1 70 ? 6.021 17.901 1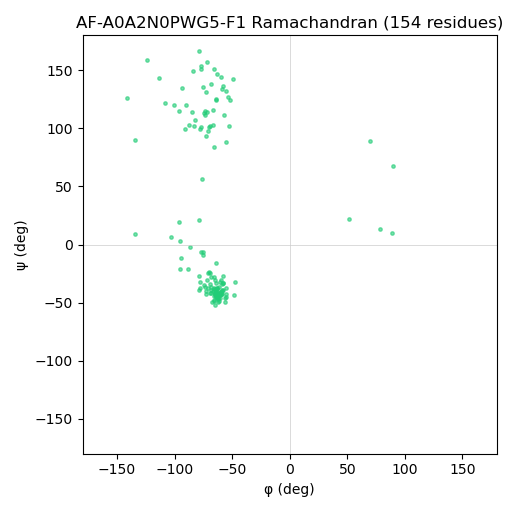0.028 1.00 68.81 70 PHE A O 1
ATOM 567 N N . GLY A 1 71 ? 4.535 19.022 8.770 1.00 62.38 71 GLY A N 1
ATOM 568 C CA . GLY A 1 71 ? 3.393 18.631 9.588 1.00 62.38 71 GLY A CA 1
ATOM 569 C C . GLY A 1 71 ? 3.351 17.105 9.647 1.00 62.38 71 GLY A C 1
ATOM 570 O O . GLY A 1 71 ? 3.699 16.450 8.660 1.00 62.38 71 GLY A O 1
ATOM 571 N N . LYS A 1 72 ? 2.991 16.529 10.801 1.00 64.00 72 LYS A N 1
ATOM 572 C CA . LYS A 1 72 ? 2.875 15.072 10.955 1.00 64.00 72 LYS A CA 1
ATOM 573 C C . LYS A 1 72 ? 1.968 14.551 9.839 1.00 64.00 72 LYS A C 1
ATOM 575 O O . LYS A 1 72 ? 0.754 14.731 9.884 1.00 64.00 72 LYS A O 1
ATOM 580 N N . LYS A 1 73 ? 2.566 13.976 8.796 1.00 61.12 73 LYS A N 1
ATOM 581 C CA . LYS A 1 73 ? 1.844 13.544 7.603 1.00 61.12 73 LYS A CA 1
ATOM 582 C C . LYS A 1 73 ? 0.992 12.344 8.014 1.00 61.12 73 LYS A C 1
ATOM 584 O O . LYS A 1 73 ? 1.520 11.252 8.196 1.00 61.12 73 LYS A O 1
ATOM 589 N N . GLY A 1 74 ? -0.302 12.585 8.220 1.00 61.06 74 GLY A N 1
ATOM 590 C CA . GLY A 1 74 ? -1.295 11.575 8.577 1.00 61.06 74 GLY A CA 1
ATOM 591 C C . GLY A 1 74 ? -1.136 11.023 9.994 1.00 61.06 74 GLY A C 1
ATOM 592 O O . GLY A 1 74 ? -0.529 9.976 10.191 1.00 61.06 74 GLY A O 1
ATOM 593 N N . ALA A 1 75 ? -1.784 11.666 10.967 1.00 57.91 75 ALA A N 1
ATOM 594 C CA . ALA A 1 75 ? -2.140 11.036 12.245 1.00 57.91 75 ALA A CA 1
ATOM 595 C C . ALA A 1 75 ? -3.396 10.138 12.119 1.00 57.91 75 ALA A C 1
ATOM 597 O O . ALA A 1 75 ? -4.085 9.887 13.099 1.00 57.91 75 ALA A O 1
ATOM 598 N N . GLY A 1 76 ? -3.731 9.702 10.899 1.00 72.44 76 GLY A N 1
ATOM 599 C CA . GLY A 1 76 ? -4.804 8.743 10.661 1.00 72.44 76 GLY A CA 1
ATOM 600 C C . GLY A 1 76 ? -4.354 7.329 11.017 1.00 72.44 76 GLY A C 1
ATOM 601 O O . GLY A 1 76 ? -3.167 7.006 10.902 1.00 72.44 76 GLY A O 1
ATOM 602 N N . LYS A 1 77 ? -5.308 6.488 11.430 1.00 82.06 77 LYS A N 1
ATOM 603 C CA . LYS A 1 77 ? -5.083 5.063 11.695 1.00 82.06 77 LYS A CA 1
ATOM 604 C C . LYS A 1 77 ? -4.406 4.426 10.476 1.00 82.06 77 LYS A C 1
ATOM 606 O O . LYS A 1 77 ? -4.873 4.572 9.345 1.00 82.06 77 LYS A O 1
ATOM 611 N N . ARG A 1 78 ? -3.256 3.789 10.699 1.00 87.12 78 ARG A N 1
ATOM 612 C CA . ARG A 1 78 ? -2.527 3.067 9.650 1.00 87.12 78 ARG A CA 1
ATOM 613 C C . ARG A 1 78 ? -3.114 1.669 9.510 1.00 87.12 78 ARG A C 1
ATOM 615 O O . ARG A 1 78 ? -3.560 1.096 10.496 1.00 87.12 78 ARG A O 1
ATOM 622 N N . MET A 1 79 ? -3.064 1.131 8.294 1.00 89.75 79 MET A N 1
ATOM 623 C CA . MET A 1 79 ? -3.379 -0.274 8.048 1.00 89.75 79 MET A CA 1
ATOM 624 C C . MET A 1 79 ? -2.442 -1.155 8.877 1.00 89.75 79 MET A C 1
ATOM 626 O O . MET A 1 79 ? -1.234 -0.899 8.918 1.00 89.75 79 MET A O 1
ATOM 630 N N . THR A 1 80 ? -2.999 -2.159 9.547 1.00 93.94 80 THR A N 1
ATOM 631 C CA . THR A 1 80 ? -2.225 -3.066 10.392 1.00 93.94 80 THR A CA 1
ATOM 632 C C . THR A 1 80 ? -1.369 -4.006 9.548 1.00 93.94 80 THR A C 1
ATOM 634 O O . THR A 1 80 ? -1.640 -4.252 8.369 1.00 93.94 80 THR A O 1
ATOM 637 N N . ASN A 1 81 ? -0.302 -4.537 10.151 1.00 94.62 81 ASN A N 1
ATOM 638 C CA . ASN A 1 81 ? 0.583 -5.487 9.472 1.00 94.62 81 ASN A CA 1
ATOM 639 C C . ASN A 1 81 ? -0.168 -6.757 9.048 1.00 94.62 81 ASN A C 1
ATOM 641 O O . ASN A 1 81 ? 0.136 -7.317 8.002 1.00 94.62 81 ASN A O 1
ATOM 645 N N . GLN A 1 82 ? -1.172 -7.167 9.824 1.00 95.44 82 GLN A N 1
ATOM 646 C CA . GLN A 1 82 ? -1.983 -8.343 9.535 1.00 95.44 82 GLN A CA 1
ATOM 647 C C . GLN A 1 82 ? -2.841 -8.158 8.280 1.00 95.44 82 GLN A C 1
ATOM 649 O O . GLN A 1 82 ? -2.762 -8.970 7.363 1.00 95.44 82 GLN A O 1
ATOM 654 N N . VAL A 1 83 ? -3.572 -7.041 8.175 1.00 96.50 83 VAL A N 1
ATOM 655 C CA . VAL A 1 83 ? -4.326 -6.706 6.954 1.00 96.50 83 VAL A CA 1
ATOM 656 C C . VAL A 1 83 ? -3.393 -6.615 5.747 1.00 96.50 83 VAL A C 1
ATOM 658 O O . VAL A 1 83 ? -3.727 -7.089 4.663 1.00 96.50 83 VAL A O 1
ATOM 661 N N . ARG A 1 84 ? -2.193 -6.047 5.924 1.00 95.81 84 ARG A N 1
ATOM 662 C CA . ARG A 1 84 ? -1.195 -5.979 4.850 1.00 95.81 84 ARG A CA 1
ATOM 663 C C . ARG A 1 84 ? -0.743 -7.367 4.385 1.00 95.81 84 ARG A C 1
ATOM 665 O O . ARG A 1 84 ? -0.643 -7.569 3.180 1.00 95.81 84 ARG A O 1
ATOM 672 N N . ALA A 1 85 ? -0.496 -8.295 5.308 1.00 96.31 85 ALA A N 1
ATOM 673 C CA . ALA A 1 85 ? -0.085 -9.661 4.988 1.00 96.31 85 ALA A CA 1
ATOM 674 C C . ALA A 1 85 ? -1.178 -10.427 4.221 1.00 96.31 85 ALA A C 1
ATOM 676 O O . ALA A 1 85 ? -0.880 -11.093 3.231 1.00 96.31 85 ALA A O 1
ATOM 677 N N . LEU A 1 86 ? -2.446 -10.270 4.615 1.00 96.75 86 LEU A N 1
ATOM 678 C CA . LEU A 1 86 ? -3.584 -10.857 3.898 1.00 96.75 86 LEU A CA 1
ATOM 679 C C . LEU A 1 86 ? -3.678 -10.327 2.459 1.00 96.75 86 LEU A C 1
ATOM 681 O O . LEU A 1 86 ? -3.751 -11.103 1.507 1.00 96.75 86 LEU A O 1
ATOM 685 N N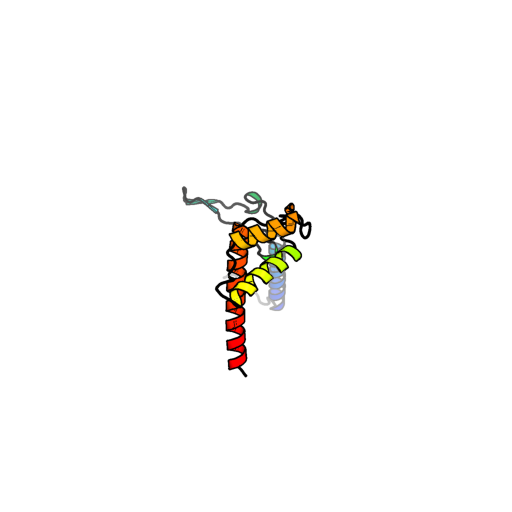 . LEU A 1 87 ? -3.594 -9.003 2.286 1.00 96.31 87 LEU A N 1
ATOM 686 C CA . LEU A 1 87 ? -3.593 -8.371 0.963 1.00 96.31 87 LEU A CA 1
ATOM 687 C C . LEU A 1 87 ? -2.446 -8.865 0.072 1.00 96.31 87 LEU A C 1
ATOM 689 O O . LEU A 1 87 ? -2.638 -9.056 -1.130 1.00 96.31 87 LEU A O 1
ATOM 693 N N . GLU A 1 88 ? -1.263 -9.077 0.646 1.00 95.94 88 GLU A N 1
ATOM 694 C CA . GLU A 1 88 ? -0.105 -9.621 -0.064 1.00 95.94 88 GLU A CA 1
ATOM 695 C C . GLU A 1 88 ? -0.349 -11.061 -0.526 1.00 95.94 88 GLU A C 1
ATOM 697 O O . GLU A 1 88 ? -0.121 -11.364 -1.698 1.00 95.94 88 GLU A O 1
ATOM 702 N N . GLY A 1 89 ? -0.929 -11.909 0.329 1.00 95.56 89 GLY A N 1
ATOM 703 C CA . GLY A 1 89 ? -1.344 -13.264 -0.041 1.00 95.56 89 GLY A CA 1
ATOM 704 C C . GLY A 1 89 ? -2.312 -13.285 -1.229 1.00 95.56 89 GLY A C 1
ATOM 705 O O . GLY A 1 89 ? -2.066 -13.978 -2.220 1.00 95.56 89 GLY A O 1
ATOM 706 N N . TYR A 1 90 ? -3.368 -12.464 -1.191 1.00 95.00 90 TYR A N 1
ATOM 707 C CA . TYR A 1 90 ? -4.329 -12.361 -2.299 1.00 95.00 90 TYR A CA 1
ATOM 708 C C . TYR A 1 90 ? -3.690 -11.822 -3.585 1.00 95.00 90 TYR A C 1
ATOM 710 O O . TYR A 1 90 ? -4.001 -12.276 -4.689 1.00 95.00 90 TYR A O 1
ATOM 718 N N . PHE A 1 91 ? -2.784 -10.850 -3.462 1.00 94.19 91 PHE A N 1
ATOM 719 C CA . PHE A 1 91 ? -2.063 -10.293 -4.603 1.00 94.19 91 PHE A CA 1
ATOM 720 C C . PHE A 1 91 ? -1.151 -11.338 -5.262 1.00 94.19 91 PHE A C 1
ATOM 722 O O . PHE A 1 91 ? -1.122 -11.452 -6.490 1.00 94.19 91 PHE A O 1
ATOM 729 N N . MET A 1 92 ? -0.443 -12.137 -4.461 1.00 92.69 92 MET A N 1
ATOM 730 C CA . MET A 1 92 ? 0.439 -13.198 -4.949 1.00 92.69 92 MET A CA 1
ATOM 731 C C . MET A 1 92 ? -0.329 -14.350 -5.603 1.00 92.69 92 MET A C 1
ATOM 733 O O . MET A 1 92 ? 0.135 -14.863 -6.622 1.00 92.69 92 MET A O 1
ATOM 737 N N . ALA A 1 93 ? -1.513 -14.710 -5.095 1.00 92.44 93 ALA A N 1
ATOM 738 C CA . ALA A 1 93 ? -2.363 -15.738 -5.703 1.00 92.44 93 ALA A CA 1
ATOM 739 C C . ALA A 1 93 ? -2.682 -15.424 -7.177 1.00 92.44 93 ALA A C 1
ATOM 741 O O . ALA A 1 93 ? -2.548 -16.289 -8.042 1.00 92.44 93 ALA A O 1
ATOM 742 N N . GLY A 1 94 ? -2.992 -14.157 -7.478 1.00 87.69 94 GLY A N 1
ATOM 743 C CA . GLY A 1 94 ? -3.227 -13.685 -8.846 1.00 87.69 94 GLY A CA 1
ATOM 744 C C . GLY A 1 94 ? -1.981 -13.616 -9.734 1.00 87.69 94 GLY A C 1
ATOM 745 O O . GLY A 1 94 ? -2.094 -13.651 -10.961 1.00 87.69 94 GLY A O 1
ATOM 746 N N . ASN A 1 95 ? -0.792 -13.494 -9.136 1.00 83.75 95 ASN A N 1
ATOM 747 C CA . ASN A 1 95 ? 0.474 -13.562 -9.868 1.00 83.75 95 ASN A CA 1
ATOM 748 C C . ASN A 1 95 ? 0.862 -15.008 -10.202 1.00 83.75 95 ASN A C 1
ATOM 750 O O . ASN A 1 95 ? 1.483 -15.229 -11.240 1.00 83.75 95 ASN A O 1
ATOM 754 N N . ALA A 1 96 ? 0.509 -15.970 -9.344 1.00 85.75 96 ALA A N 1
ATOM 755 C CA . ALA A 1 96 ? 0.722 -17.392 -9.593 1.00 85.75 96 ALA A CA 1
ATOM 756 C C . ALA A 1 96 ? -0.243 -17.929 -10.663 1.00 85.75 96 ALA A C 1
ATOM 758 O O . ALA A 1 96 ? 0.183 -18.648 -11.564 1.00 85.75 96 ALA A O 1
ATOM 759 N N . ASP A 1 97 ? -1.519 -17.533 -10.598 1.00 88.69 97 ASP A N 1
ATOM 760 C CA . ASP A 1 97 ? -2.532 -17.892 -11.587 1.00 88.69 97 ASP A CA 1
ATOM 761 C C . ASP A 1 97 ? -3.477 -16.717 -11.872 1.00 88.69 97 ASP A C 1
ATOM 763 O O . ASP A 1 97 ? -4.112 -16.156 -10.977 1.00 88.69 97 ASP A O 1
ATOM 767 N N . LYS A 1 98 ? -3.616 -16.368 -13.155 1.00 87.12 98 LYS A N 1
ATOM 768 C CA . LYS A 1 98 ? -4.464 -15.257 -13.596 1.00 87.12 98 LYS A CA 1
ATOM 769 C C . LYS A 1 98 ? -5.946 -15.509 -13.329 1.00 87.12 98 LYS A C 1
ATOM 771 O O . LYS A 1 98 ? -6.670 -14.528 -13.163 1.00 87.12 98 LYS A O 1
ATOM 776 N N . SER A 1 99 ? -6.405 -16.766 -13.290 1.00 87.88 99 SER A N 1
ATOM 777 C CA . SER A 1 99 ? -7.804 -17.065 -12.945 1.00 87.88 99 SER A CA 1
ATOM 778 C C . SER A 1 99 ? -8.113 -16.779 -11.478 1.00 87.88 99 SER A C 1
ATOM 780 O O . SER A 1 99 ? -9.255 -16.483 -11.146 1.00 87.88 99 SER A O 1
ATOM 782 N N . ASN A 1 100 ? -7.092 -16.798 -10.618 1.00 88.81 100 ASN A N 1
ATOM 783 C CA . ASN A 1 100 ? -7.203 -16.539 -9.183 1.00 88.81 100 ASN A CA 1
ATOM 784 C C . ASN A 1 100 ? -6.880 -15.079 -8.838 1.00 88.81 100 ASN A C 1
ATOM 786 O O . ASN A 1 100 ? -6.539 -14.753 -7.700 1.00 88.81 100 ASN A O 1
ATOM 790 N N . ARG A 1 101 ? -6.933 -14.173 -9.822 1.00 92.62 101 ARG A N 1
ATOM 791 C CA . ARG A 1 101 ? -6.621 -12.764 -9.607 1.00 92.62 101 ARG A CA 1
ATOM 792 C C . ARG A 1 101 ? -7.751 -12.059 -8.869 1.00 92.62 101 ARG A C 1
ATOM 794 O O . ARG A 1 101 ? -8.804 -11.791 -9.436 1.00 92.62 101 ARG A O 1
ATOM 801 N N . TYR A 1 102 ? -7.453 -11.640 -7.648 1.00 94.75 102 TYR A N 1
ATOM 802 C CA . TYR A 1 102 ? -8.360 -10.844 -6.837 1.00 94.75 102 TYR A CA 1
ATOM 803 C C . TYR A 1 102 ? -8.464 -9.407 -7.355 1.00 94.75 102 TYR A C 1
ATOM 805 O O . TYR A 1 102 ? -7.458 -8.718 -7.568 1.00 94.75 102 TYR A O 1
ATOM 813 N N . THR A 1 103 ? -9.694 -8.924 -7.514 1.00 95.94 103 THR A N 1
ATOM 814 C CA . THR A 1 103 ? -9.961 -7.489 -7.645 1.00 95.94 103 THR A CA 1
ATOM 815 C C . THR A 1 103 ? -9.923 -6.811 -6.273 1.00 95.94 103 THR A C 1
ATOM 817 O O . THR A 1 103 ? -9.984 -7.463 -5.232 1.00 95.94 103 THR A O 1
ATOM 820 N N . ALA A 1 104 ? -9.868 -5.477 -6.246 1.00 97.31 104 ALA A N 1
ATOM 821 C CA . ALA A 1 104 ? -9.931 -4.733 -4.985 1.00 97.31 104 ALA A CA 1
ATOM 822 C C . ALA A 1 104 ? -11.233 -5.005 -4.202 1.00 97.31 104 ALA A C 1
ATOM 824 O O . ALA A 1 104 ? -11.226 -4.972 -2.975 1.00 97.31 104 ALA A O 1
ATOM 825 N N . GLN A 1 105 ? -12.335 -5.293 -4.905 1.00 97.75 105 GLN A N 1
ATOM 826 C CA . GLN A 1 105 ? -13.606 -5.671 -4.283 1.00 97.75 105 GLN A CA 1
ATOM 827 C C . GLN A 1 105 ? -13.556 -7.086 -3.702 1.00 97.75 105 GLN A C 1
ATOM 829 O O . GLN A 1 105 ? -14.074 -7.302 -2.612 1.00 97.75 105 GLN A O 1
ATOM 834 N N . ASP A 1 106 ? -12.918 -8.034 -4.396 1.00 97.19 106 ASP A N 1
ATOM 835 C CA . ASP A 1 106 ? -12.738 -9.396 -3.877 1.00 97.19 106 ASP A CA 1
ATOM 836 C C . ASP A 1 106 ? -11.894 -9.384 -2.604 1.00 97.19 106 ASP A C 1
ATOM 838 O O . ASP A 1 106 ? -12.298 -9.956 -1.599 1.00 97.19 106 ASP A O 1
ATOM 842 N N . MET A 1 107 ? -10.768 -8.661 -2.617 1.00 97.38 107 MET A N 1
ATOM 843 C CA . MET A 1 107 ? -9.917 -8.511 -1.431 1.00 97.38 107 MET A CA 1
ATOM 844 C C . MET A 1 107 ? -10.679 -7.881 -0.264 1.00 97.38 107 MET A C 1
ATOM 846 O O . MET A 1 107 ? -10.515 -8.315 0.869 1.00 97.38 107 MET A O 1
ATOM 850 N N . GLN A 1 108 ? -11.524 -6.877 -0.525 1.00 97.75 108 GLN A N 1
ATOM 851 C CA . GLN A 1 108 ? -12.339 -6.285 0.533 1.00 97.75 108 GLN A CA 1
ATOM 852 C C . GLN A 1 108 ? -13.315 -7.309 1.124 1.00 97.75 108 GLN A C 1
ATOM 854 O O . GLN A 1 108 ? -13.398 -7.417 2.341 1.00 97.75 108 GLN A O 1
ATOM 859 N N . ARG A 1 109 ? -14.012 -8.080 0.280 1.00 97.62 109 ARG A N 1
ATOM 860 C CA . ARG A 1 109 ? -14.952 -9.112 0.737 1.00 97.62 109 ARG A CA 1
ATOM 861 C C . ARG A 1 109 ? -14.273 -10.184 1.580 1.00 97.62 109 ARG A C 1
ATOM 863 O O . ARG A 1 109 ? -14.833 -10.595 2.589 1.00 97.62 109 ARG A O 1
ATOM 870 N N . GLU A 1 110 ? -13.085 -10.636 1.187 1.00 97.12 110 GLU A N 1
ATOM 871 C CA . GLU A 1 110 ? -12.345 -11.613 1.992 1.00 97.12 110 GLU A CA 1
ATOM 872 C C . GLU A 1 110 ? -11.884 -11.017 3.328 1.00 97.12 110 GLU A C 1
ATOM 874 O O . GLU A 1 110 ? -12.046 -11.654 4.363 1.00 97.12 110 GLU A O 1
ATOM 879 N N . LEU A 1 111 ? -11.427 -9.760 3.351 1.00 97.44 111 LEU A N 1
ATOM 880 C CA . LEU A 1 111 ? -11.104 -9.080 4.611 1.00 97.44 111 LEU A CA 1
ATOM 881 C C . LEU A 1 111 ? -12.336 -8.902 5.512 1.00 97.44 111 LEU A C 1
ATOM 883 O O . LEU A 1 111 ? -12.237 -9.054 6.725 1.00 97.44 111 LEU A O 1
ATOM 887 N N . GLU A 1 112 ? -13.508 -8.618 4.944 1.00 97.38 112 GLU A N 1
ATOM 888 C CA . GLU A 1 112 ? -14.762 -8.557 5.702 1.00 97.38 112 GLU A CA 1
ATOM 889 C C . GLU A 1 112 ? -15.123 -9.913 6.324 1.00 97.38 112 GLU A C 1
ATOM 891 O O . GLU A 1 112 ? -15.577 -9.942 7.467 1.00 97.38 112 GLU A O 1
ATOM 896 N N . LYS A 1 113 ? -14.876 -11.031 5.625 1.00 97.19 113 LYS A N 1
ATOM 897 C CA . LYS A 1 113 ? -15.039 -12.381 6.193 1.00 97.19 113 LYS A CA 1
ATOM 898 C C . LYS A 1 113 ? -14.043 -12.640 7.323 1.00 97.19 113 LYS A C 1
ATOM 900 O O . LYS A 1 113 ? -14.474 -13.009 8.410 1.00 97.19 113 LYS A O 1
ATOM 905 N N . CYS A 1 114 ? -12.757 -12.335 7.130 1.00 96.06 114 CYS A N 1
ATOM 906 C CA . CYS A 1 114 ? -11.749 -12.426 8.196 1.00 96.06 114 CYS A CA 1
ATOM 907 C C . CYS A 1 114 ? -12.154 -11.601 9.434 1.00 96.06 114 CYS A C 1
ATOM 909 O O . CYS A 1 114 ? -11.956 -12.025 10.572 1.00 96.06 114 CYS A O 1
ATOM 911 N N . ALA A 1 115 ? -12.771 -10.431 9.235 1.00 96.50 115 ALA A N 1
ATOM 912 C CA . ALA A 1 115 ? -13.271 -9.598 10.328 1.00 96.50 115 ALA A CA 1
ATOM 913 C C . ALA A 1 115 ? -14.525 -10.171 11.015 1.00 96.50 115 ALA A C 1
ATOM 915 O O . ALA A 1 115 ? -14.751 -9.942 12.204 1.00 96.50 115 ALA A O 1
ATOM 916 N N . GLN A 1 116 ? -15.366 -10.906 10.282 1.00 96.44 116 GLN A N 1
ATOM 917 C CA . GLN A 1 116 ? -16.508 -11.635 10.844 1.00 96.44 116 GLN A CA 1
ATOM 918 C C . GLN A 1 116 ? -16.060 -12.844 11.669 1.00 96.44 116 GLN A C 1
ATOM 920 O O . GLN A 1 116 ? -16.642 -13.108 12.718 1.00 96.44 116 GLN A O 1
ATOM 925 N N . GLU A 1 117 ? -15.011 -13.530 11.221 1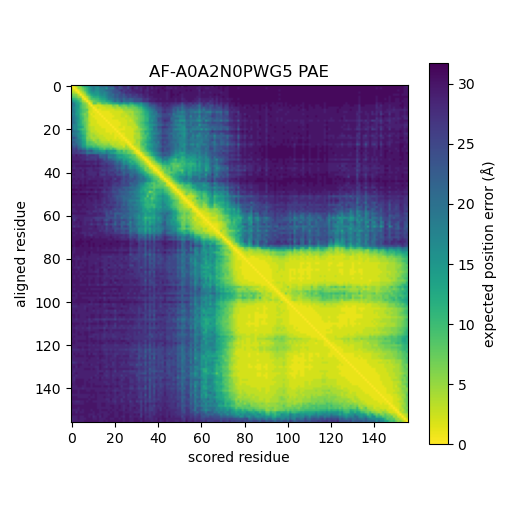.00 95.50 117 GLU A N 1
ATOM 926 C CA . GLU A 1 117 ? -14.395 -14.674 11.901 1.00 95.50 117 GLU A CA 1
ATOM 927 C C . GLU A 1 117 ? -13.545 -14.259 13.115 1.00 95.50 117 GLU A C 1
ATOM 929 O O . GLU A 1 117 ? -13.142 -15.103 13.913 1.00 95.50 117 GLU A O 1
ATOM 934 N N . GLY A 1 118 ? -13.315 -12.954 13.296 1.00 93.06 118 GLY A N 1
ATOM 935 C CA . GLY A 1 118 ? -12.540 -12.402 14.407 1.00 93.06 118 GLY A CA 1
ATOM 936 C C . GLY A 1 118 ? -11.028 -12.523 14.222 1.00 93.06 118 GLY A C 1
ATOM 937 O O . GLY A 1 118 ? -10.285 -12.314 15.178 1.00 93.06 118 GLY A O 1
ATOM 938 N N . GLU A 1 119 ? -10.567 -12.843 13.010 1.00 94.56 119 GLU A N 1
ATOM 939 C CA . GLU A 1 119 ? -9.146 -12.874 12.678 1.00 94.56 119 GLU A CA 1
ATOM 940 C C . GLU A 1 119 ? -8.565 -11.452 12.692 1.00 94.56 119 GLU A C 1
ATOM 942 O O . GLU A 1 119 ? -7.488 -11.236 13.243 1.00 94.56 119 GLU A O 1
ATOM 947 N N . ILE A 1 120 ? -9.299 -10.472 12.152 1.00 95.94 120 ILE A N 1
ATOM 948 C CA . ILE A 1 120 ? -8.935 -9.045 12.164 1.00 95.94 120 ILE A CA 1
ATOM 949 C C . ILE A 1 120 ? -10.031 -8.185 12.804 1.00 95.94 120 ILE A C 1
ATOM 951 O O . ILE A 1 120 ? -11.198 -8.569 12.850 1.00 95.94 120 ILE A O 1
ATOM 955 N N . ASP A 1 121 ? -9.670 -6.985 13.264 1.00 94.06 121 ASP A N 1
ATOM 956 C CA . ASP A 1 121 ? -10.647 -6.002 13.738 1.00 94.06 121 ASP A CA 1
ATOM 957 C C . ASP A 1 121 ? -11.493 -5.473 12.563 1.00 94.06 121 ASP A C 1
ATOM 959 O O . ASP A 1 121 ? -10.979 -5.154 11.486 1.00 94.06 121 ASP A O 1
ATOM 963 N N . LYS A 1 122 ? -12.802 -5.322 12.778 1.00 93.19 122 LYS A N 1
ATOM 964 C CA . LYS A 1 122 ? -13.728 -4.708 11.815 1.00 93.19 122 LYS A CA 1
ATOM 965 C C . LYS A 1 122 ? -13.314 -3.279 11.470 1.00 93.19 122 LYS A C 1
ATOM 967 O O . LYS A 1 122 ? -13.452 -2.868 10.320 1.00 93.19 122 LYS A O 1
ATOM 972 N N . ASP A 1 123 ? -12.746 -2.556 12.433 1.00 92.56 123 ASP A N 1
ATOM 973 C CA . ASP A 1 123 ? -12.251 -1.192 12.241 1.00 92.56 123 ASP A CA 1
ATOM 974 C C . ASP A 1 123 ? -10.906 -1.134 11.496 1.00 92.56 123 ASP A C 1
ATOM 976 O O . ASP A 1 123 ? -10.405 -0.041 11.205 1.00 92.56 123 ASP A O 1
ATOM 980 N N . ASP A 1 124 ? -10.280 -2.282 11.229 1.00 94.06 124 ASP A N 1
ATOM 981 C CA . ASP A 1 124 ? -9.050 -2.383 10.439 1.00 94.06 124 ASP A CA 1
ATOM 982 C C . ASP A 1 124 ? -9.319 -2.680 8.961 1.00 94.06 124 ASP A C 1
ATOM 984 O O . ASP A 1 124 ? -8.407 -2.532 8.141 1.00 94.06 124 ASP A O 1
ATOM 988 N N . VAL A 1 125 ? -10.555 -3.047 8.595 1.00 95.62 125 VAL A N 1
ATOM 989 C CA . VAL A 1 125 ? -10.920 -3.350 7.208 1.00 95.62 125 VAL A CA 1
ATOM 990 C C . VAL A 1 125 ? -10.827 -2.073 6.357 1.00 95.62 125 VAL A C 1
ATOM 992 O O . VAL A 1 125 ? -11.570 -1.108 6.566 1.00 95.62 125 VAL A O 1
ATOM 995 N N . PRO A 1 126 ? -9.920 -2.023 5.366 1.00 95.88 126 PRO A N 1
ATOM 996 C CA . PRO A 1 126 ? -9.732 -0.842 4.548 1.00 95.88 126 PRO A CA 1
ATOM 997 C C . PRO A 1 126 ? -10.841 -0.714 3.497 1.00 95.88 126 PRO A C 1
ATOM 999 O O . PRO A 1 126 ? -11.415 -1.686 3.010 1.00 95.88 126 PRO A O 1
ATOM 1002 N N . LYS A 1 127 ? -11.101 0.525 3.076 1.00 96.44 127 LYS A N 1
ATOM 1003 C CA . LYS A 1 127 ? -12.003 0.812 1.951 1.00 96.44 127 LYS A CA 1
ATOM 1004 C C . LYS A 1 127 ? -11.422 0.269 0.641 1.00 96.44 127 LYS A C 1
ATOM 1006 O O . LYS A 1 127 ? -10.207 0.319 0.443 1.00 96.44 127 LYS A O 1
ATOM 1011 N N . VAL A 1 128 ? -12.288 -0.101 -0.308 1.00 97.12 128 VAL A N 1
ATOM 1012 C CA . VAL A 1 128 ? -11.890 -0.529 -1.669 1.00 97.12 128 VAL A CA 1
ATOM 1013 C C . VAL A 1 128 ? -10.893 0.429 -2.321 1.00 97.12 128 VAL A C 1
ATOM 1015 O O . VAL A 1 128 ? -9.907 -0.009 -2.903 1.00 97.12 128 VAL A O 1
ATOM 1018 N N . THR A 1 129 ? -11.108 1.742 -2.205 1.00 96.56 129 THR A N 1
ATOM 1019 C CA . THR A 1 129 ? -10.218 2.754 -2.801 1.00 96.56 129 THR A CA 1
ATOM 1020 C C . THR A 1 129 ? -8.808 2.703 -2.216 1.00 96.56 129 THR A C 1
ATOM 1022 O O . THR A 1 129 ? -7.825 2.853 -2.942 1.00 96.56 129 THR A O 1
ATOM 1025 N N . THR A 1 130 ? -8.686 2.436 -0.915 1.00 95.75 130 THR A N 1
ATOM 1026 C CA . THR A 1 130 ? -7.397 2.237 -0.246 1.00 95.75 130 THR A CA 1
ATOM 1027 C C . THR A 1 130 ? -6.708 0.981 -0.767 1.00 95.75 130 THR A C 1
ATOM 1029 O O . THR A 1 130 ? -5.5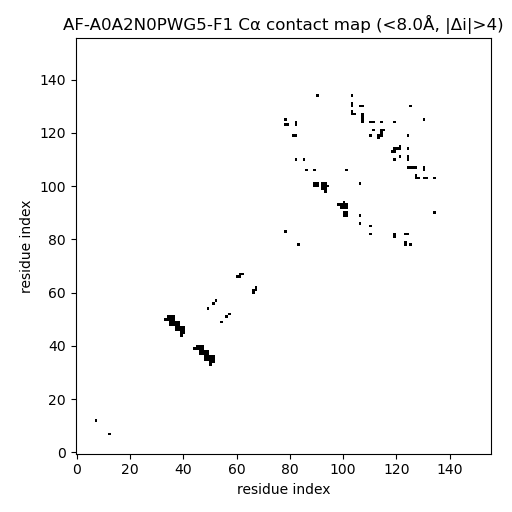20 1.038 -1.083 1.00 95.75 130 THR A O 1
ATOM 1032 N N . ILE A 1 131 ? -7.449 -0.120 -0.926 1.00 96.94 131 ILE A N 1
ATOM 1033 C CA . ILE A 1 131 ? -6.929 -1.372 -1.493 1.00 96.94 131 ILE A CA 1
ATOM 1034 C C . ILE A 1 131 ? -6.468 -1.154 -2.939 1.00 96.94 131 ILE A C 1
ATOM 1036 O O . ILE A 1 131 ? -5.365 -1.546 -3.297 1.00 96.94 131 ILE A O 1
ATOM 1040 N N . GLN A 1 132 ? -7.248 -0.462 -3.769 1.00 97.56 132 GLN A N 1
ATOM 1041 C CA . GLN A 1 132 ? -6.884 -0.170 -5.159 1.00 97.56 132 GLN A CA 1
ATOM 1042 C C . GLN A 1 132 ? -5.596 0.663 -5.264 1.00 97.56 132 GLN A C 1
ATOM 1044 O O . GLN A 1 132 ? -4.719 0.368 -6.085 1.00 97.56 132 GLN A O 1
ATOM 1049 N N . ASN A 1 133 ? -5.457 1.683 -4.415 1.00 96.12 133 ASN A N 1
ATOM 1050 C CA . ASN A 1 133 ? -4.237 2.485 -4.334 1.00 96.12 133 ASN A CA 1
ATOM 1051 C C . ASN A 1 133 ? -3.043 1.640 -3.874 1.00 96.12 133 ASN A C 1
ATOM 1053 O O . ASN A 1 133 ? -1.950 1.765 -4.428 1.00 96.12 133 ASN A O 1
ATOM 1057 N N . TRP A 1 134 ? -3.259 0.757 -2.896 1.00 96.38 134 TRP A N 1
ATOM 1058 C CA . TRP A 1 134 ? -2.246 -0.179 -2.425 1.00 96.38 134 TRP A CA 1
ATOM 1059 C C . TRP A 1 134 ? -1.812 -1.148 -3.536 1.00 96.38 134 TRP A C 1
ATOM 1061 O O . TRP A 1 134 ? -0.624 -1.204 -3.826 1.00 96.38 134 TRP A O 1
ATOM 1071 N N . ILE A 1 135 ? -2.744 -1.790 -4.255 1.00 95.69 135 ILE A N 1
ATOM 1072 C CA . ILE A 1 135 ? -2.450 -2.681 -5.396 1.00 95.69 135 ILE A CA 1
ATOM 1073 C C . ILE A 1 135 ? -1.620 -1.949 -6.454 1.00 95.69 135 ILE A C 1
ATOM 1075 O O . ILE A 1 135 ? -0.642 -2.493 -6.967 1.00 95.69 135 ILE A O 1
ATOM 1079 N N . SER A 1 136 ? -1.996 -0.711 -6.786 1.00 95.81 136 SER A N 1
ATOM 1080 C CA . SER A 1 136 ? -1.295 0.093 -7.795 1.00 95.81 136 SER A CA 1
ATOM 1081 C C . SER A 1 136 ? 0.150 0.375 -7.381 1.00 95.81 136 SER A C 1
ATOM 1083 O O . SER A 1 136 ? 1.069 0.242 -8.192 1.00 95.81 136 SER A O 1
ATOM 1085 N N . LYS A 1 137 ? 0.357 0.719 -6.104 1.00 95.31 137 LYS A N 1
ATOM 1086 C CA . LYS A 1 137 ? 1.682 0.942 -5.526 1.00 95.31 137 LYS A CA 1
ATOM 1087 C C . LYS A 1 137 ? 2.513 -0.345 -5.511 1.00 95.31 137 LYS A C 1
ATOM 1089 O O . LYS A 1 137 ? 3.608 -0.335 -6.064 1.00 95.31 137 LYS A O 1
ATOM 1094 N N . THR A 1 138 ? 1.981 -1.437 -4.965 1.00 94.06 138 THR A N 1
ATOM 1095 C CA . THR A 1 138 ? 2.664 -2.739 -4.886 1.00 94.06 138 THR A CA 1
ATOM 1096 C C . THR A 1 138 ? 3.030 -3.257 -6.278 1.00 94.06 138 THR A C 1
ATOM 1098 O O . THR A 1 138 ? 4.153 -3.686 -6.517 1.00 94.06 138 THR A O 1
ATOM 1101 N N . THR A 1 139 ? 2.126 -3.132 -7.257 1.00 93.44 139 THR A N 1
ATOM 1102 C CA . THR A 1 139 ? 2.403 -3.523 -8.651 1.00 93.44 139 THR A CA 1
ATOM 1103 C C . THR A 1 139 ? 3.575 -2.739 -9.237 1.00 93.44 139 THR A C 1
ATOM 1105 O O . THR A 1 139 ? 4.393 -3.305 -9.962 1.00 93.44 139 THR A O 1
ATOM 1108 N N . ARG A 1 140 ? 3.657 -1.433 -8.954 1.00 95.06 140 ARG 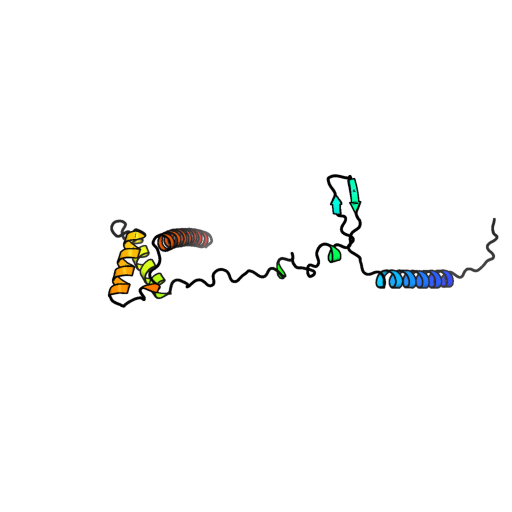A N 1
ATOM 1109 C CA . ARG A 1 140 ? 4.774 -0.600 -9.405 1.00 95.06 140 ARG A CA 1
ATOM 1110 C C . ARG A 1 140 ? 6.082 -1.036 -8.748 1.00 95.06 140 ARG A C 1
ATOM 1112 O O . ARG A 1 140 ? 7.050 -1.253 -9.467 1.00 95.06 140 ARG A O 1
ATOM 1119 N N . GLU A 1 141 ? 6.080 -1.216 -7.430 1.00 93.38 141 GLU A N 1
ATOM 1120 C CA . GLU A 1 141 ? 7.253 -1.661 -6.663 1.00 93.38 141 GLU A CA 1
ATOM 1121 C C . GLU A 1 141 ? 7.784 -3.001 -7.199 1.00 93.38 141 GLU A C 1
ATOM 1123 O O . GLU A 1 141 ? 8.960 -3.106 -7.527 1.00 93.38 141 GLU A O 1
ATOM 1128 N N . HIS A 1 142 ? 6.909 -3.977 -7.459 1.00 90.25 142 HIS A N 1
ATOM 1129 C CA . HIS A 1 142 ? 7.311 -5.260 -8.051 1.00 90.25 142 HIS A CA 1
ATOM 1130 C C . HIS A 1 142 ? 7.938 -5.120 -9.449 1.00 90.25 142 HIS A C 1
ATOM 1132 O O . HIS A 1 142 ? 8.859 -5.861 -9.795 1.00 90.25 142 HIS A O 1
ATOM 1138 N N . ARG A 1 143 ? 7.452 -4.188 -10.281 1.00 92.12 143 ARG A N 1
ATOM 1139 C CA . ARG A 1 143 ? 8.041 -3.930 -11.608 1.00 92.12 143 ARG A CA 1
ATOM 1140 C C . ARG A 1 143 ? 9.418 -3.282 -11.492 1.00 92.12 143 ARG A C 1
ATOM 1142 O O . ARG A 1 143 ? 10.323 -3.664 -12.227 1.00 92.12 143 ARG A O 1
ATOM 1149 N N . GLU A 1 144 ? 9.571 -2.324 -10.581 1.00 94.00 144 GLU A N 1
ATOM 1150 C CA . GLU A 1 144 ? 10.849 -1.663 -10.293 1.00 94.00 144 GLU A CA 1
ATOM 1151 C C . GLU A 1 144 ? 11.874 -2.666 -9.741 1.00 94.00 144 GLU A C 1
ATOM 1153 O O . GLU A 1 144 ? 13.020 -2.701 -10.191 1.00 94.00 144 GLU A O 1
ATOM 1158 N N . GLU A 1 145 ? 11.457 -3.555 -8.840 1.00 91.25 145 GLU A N 1
ATOM 1159 C CA . GLU A 1 145 ? 12.291 -4.648 -8.336 1.00 91.25 145 GLU A CA 1
ATOM 1160 C C . GLU A 1 145 ? 12.705 -5.630 -9.435 1.00 91.25 145 GLU A C 1
ATOM 1162 O O . GLU A 1 145 ? 13.863 -6.033 -9.507 1.00 91.25 145 GLU A O 1
ATOM 1167 N N . ALA A 1 146 ? 11.786 -6.015 -10.322 1.00 89.06 146 ALA A N 1
ATOM 1168 C CA . ALA A 1 146 ? 12.126 -6.892 -11.437 1.00 89.06 146 ALA A CA 1
ATOM 1169 C C . ALA A 1 146 ? 13.142 -6.228 -12.382 1.00 89.06 146 ALA A C 1
ATOM 1171 O O . ALA A 1 146 ? 14.125 -6.857 -12.772 1.00 89.06 146 ALA A O 1
ATOM 1172 N N . ALA A 1 147 ? 12.949 -4.945 -12.704 1.00 91.25 147 ALA A N 1
ATOM 1173 C CA . ALA A 1 147 ? 13.867 -4.190 -13.553 1.00 91.25 147 ALA A CA 1
ATOM 1174 C C . ALA A 1 147 ? 15.259 -4.037 -12.917 1.00 91.25 147 ALA A C 1
ATOM 1176 O O . ALA A 1 147 ? 16.271 -4.259 -13.580 1.00 91.25 147 ALA A O 1
ATOM 1177 N N . THR A 1 148 ? 15.326 -3.710 -11.625 1.00 91.50 148 THR A N 1
ATOM 1178 C CA . THR A 1 148 ? 16.601 -3.579 -10.899 1.00 91.50 148 THR A CA 1
ATOM 1179 C C . THR A 1 148 ? 17.343 -4.910 -10.793 1.00 91.50 148 THR A C 1
ATOM 1181 O O . THR A 1 148 ? 18.557 -4.938 -10.986 1.00 91.50 148 THR A O 1
ATOM 1184 N N . ARG A 1 149 ? 16.639 -6.031 -10.579 1.00 90.44 149 ARG A N 1
ATOM 1185 C CA . ARG A 1 149 ? 17.246 -7.376 -10.598 1.00 90.44 149 ARG A CA 1
ATOM 1186 C C . ARG A 1 149 ? 17.891 -7.696 -11.949 1.00 90.44 149 ARG A C 1
ATOM 1188 O O . ARG A 1 149 ? 19.008 -8.202 -11.970 1.00 90.44 149 ARG A O 1
ATOM 1195 N N . VAL A 1 150 ? 17.227 -7.361 -13.059 1.00 89.38 150 VAL A N 1
ATOM 1196 C CA . VAL A 1 150 ? 17.780 -7.546 -14.414 1.00 89.38 150 VAL A CA 1
ATOM 1197 C C . VAL A 1 150 ? 19.023 -6.680 -14.633 1.00 89.38 150 VAL A C 1
ATOM 1199 O O . VAL A 1 150 ? 20.029 -7.178 -15.130 1.00 89.38 150 VAL A O 1
ATOM 1202 N N . LEU A 1 151 ? 18.992 -5.404 -14.231 1.00 88.81 151 LEU A N 1
ATOM 1203 C CA . LEU A 1 151 ? 20.156 -4.517 -14.346 1.00 88.81 151 LEU A CA 1
ATOM 1204 C C . LEU A 1 151 ? 21.353 -5.025 -13.536 1.00 88.81 151 LEU A C 1
ATOM 1206 O O . LEU A 1 151 ? 22.469 -5.021 -14.042 1.00 88.81 151 LEU A O 1
ATOM 1210 N N . ASN A 1 152 ? 21.131 -5.494 -12.308 1.00 86.06 152 ASN A N 1
ATOM 1211 C CA . ASN A 1 152 ? 22.207 -6.018 -11.468 1.00 86.06 152 ASN A CA 1
ATOM 1212 C C . ASN A 1 152 ? 22.828 -7.296 -12.044 1.00 86.06 152 ASN A C 1
ATOM 1214 O O . ASN A 1 152 ? 24.040 -7.458 -11.964 1.00 86.06 152 ASN A O 1
ATOM 1218 N N . TYR A 1 153 ? 22.022 -8.177 -12.646 1.00 77.44 153 TYR A N 1
ATOM 1219 C CA . TYR A 1 153 ? 22.524 -9.392 -13.293 1.00 77.44 153 TYR A CA 1
ATOM 1220 C C . TYR A 1 153 ? 23.389 -9.088 -14.525 1.00 77.44 153 TYR A C 1
ATOM 1222 O O . TYR A 1 153 ? 24.403 -9.735 -14.726 1.00 77.44 153 TYR A O 1
ATOM 1230 N N . ASN A 1 154 ? 23.028 -8.075 -15.318 1.00 72.62 154 ASN A N 1
ATOM 1231 C CA . ASN A 1 154 ? 23.779 -7.691 -16.521 1.00 72.62 154 ASN A CA 1
ATOM 1232 C C . ASN A 1 154 ? 25.092 -6.932 -16.235 1.00 72.62 154 ASN A C 1
ATOM 1234 O O . ASN A 1 154 ? 25.831 -6.633 -17.169 1.00 72.62 154 ASN A O 1
ATOM 1238 N N . ASN A 1 155 ? 25.358 -6.579 -14.973 1.00 62.28 155 ASN A N 1
ATOM 1239 C CA . ASN A 1 155 ? 26.572 -5.883 -14.529 1.00 62.28 155 ASN A CA 1
ATOM 1240 C C . ASN A 1 155 ? 27.584 -6.820 -13.829 1.00 62.28 155 ASN A C 1
ATOM 1242 O O . ASN A 1 155 ? 28.568 -6.332 -13.269 1.00 62.28 155 ASN A O 1
ATOM 1246 N N . LEU A 1 156 ? 27.325 -8.134 -13.829 1.00 50.66 156 LEU A N 1
ATOM 1247 C CA . LEU A 1 156 ? 28.201 -9.212 -13.348 1.00 50.66 156 LEU A CA 1
ATOM 1248 C C . LEU A 1 156 ? 28.729 -10.020 -14.538 1.00 50.66 156 LEU A C 1
ATOM 1250 O O . LEU A 1 156 ? 29.893 -10.464 -14.451 1.00 50.66 156 LEU A O 1
#

Sequence (156 aa):
GIELNGKENKGELVINLEKELNKEVERKKLEPERIVGVLVDVTNSQTIRCDVKEVYPLQIGWALKENQKFGKKGAGKRMTNQVRALLEGYFMAGNADKSNRYTAQDMQRELEKCAQEGEIDKDDVPKVTTIQNWISKTTREHREEAATRVLNYNNL